Protein AF-A0A0D3KD83-F1 (afdb_monomer)

Solvent-accessible surface area (backbone atoms only — not comparable to full-atom values): 10081 Å² total; per-residue (Å²): 118,69,48,51,72,70,55,52,53,48,41,26,58,76,46,69,24,80,88,47,83,84,54,61,87,74,48,27,76,32,46,75,70,33,53,33,52,28,26,60,54,65,57,56,88,80,55,57,76,74,57,69,68,61,52,47,51,51,42,36,49,68,38,56,73,68,44,59,70,80,39,69,74,38,70,58,50,39,48,53,32,52,49,51,40,49,51,48,43,50,62,64,46,29,66,68,33,57,90,82,42,82,90,65,53,72,67,57,44,50,41,52,45,18,64,70,34,78,89,39,36,89,46,33,94,44,40,70,62,54,48,52,52,33,53,57,51,58,73,67,54,87,81,88,85,86,85,54,61,45,98,81,68,80,47,73,65,75,86,72,66,72,88,71,65,86,78,122

Structure (mmCIF, N/CA/C/O backbone):
data_AF-A0A0D3KD83-F1
#
_entry.id   AF-A0A0D3KD83-F1
#
loop_
_atom_site.group_PDB
_atom_site.id
_atom_site.type_symbol
_atom_site.label_atom_id
_atom_site.label_alt_id
_atom_site.label_comp_id
_atom_site.label_asym_id
_atom_site.label_entity_id
_atom_site.label_seq_id
_atom_site.pdbx_PDB_ins_code
_atom_site.Cartn_x
_atom_site.Cartn_y
_atom_site.Cartn_z
_atom_site.occupancy
_atom_site.B_iso_or_equiv
_atom_site.auth_seq_id
_atom_site.auth_comp_id
_atom_site.auth_asym_id
_atom_site.auth_atom_id
_atom_site.pdbx_PDB_model_num
ATOM 1 N N . MET A 1 1 ? 5.012 -2.923 -29.153 1.00 57.28 1 MET A N 1
ATOM 2 C CA . MET A 1 1 ? 6.047 -2.749 -30.194 1.00 57.28 1 MET A CA 1
ATOM 3 C C . MET A 1 1 ? 7.315 -3.366 -29.645 1.00 57.28 1 MET A C 1
ATOM 5 O O . MET A 1 1 ? 7.561 -3.170 -28.468 1.00 57.28 1 MET A O 1
ATOM 9 N N . THR A 1 2 ? 8.038 -4.161 -30.428 1.00 78.19 2 THR A N 1
ATOM 10 C CA . THR A 1 2 ? 9.295 -4.788 -29.988 1.00 78.19 2 THR A CA 1
ATOM 11 C C . THR A 1 2 ? 10.441 -3.791 -30.093 1.00 78.19 2 THR A C 1
ATOM 13 O O . THR A 1 2 ? 10.537 -3.098 -31.108 1.00 78.19 2 THR A O 1
ATOM 16 N N . LEU A 1 3 ? 11.305 -3.737 -29.083 1.00 83.12 3 LEU A N 1
ATOM 17 C CA . LEU A 1 3 ? 12.459 -2.840 -29.061 1.00 83.12 3 LEU A CA 1
ATOM 18 C C . LEU A 1 3 ? 13.555 -3.308 -30.022 1.00 83.12 3 LEU A C 1
ATOM 20 O O . LEU A 1 3 ? 13.928 -4.483 -30.047 1.00 83.12 3 LEU A O 1
ATOM 24 N N . SER A 1 4 ? 14.099 -2.380 -30.809 1.00 89.31 4 SER A N 1
ATOM 25 C CA . SER A 1 4 ? 15.298 -2.633 -31.605 1.00 89.31 4 SER A CA 1
ATOM 26 C C . SER A 1 4 ? 16.562 -2.520 -30.746 1.00 89.31 4 SER A C 1
ATOM 28 O O . SER A 1 4 ? 16.586 -1.869 -29.701 1.00 89.31 4 SER A O 1
ATOM 30 N N . ARG A 1 5 ? 17.656 -3.137 -31.203 1.00 85.81 5 ARG A N 1
ATOM 31 C CA . ARG A 1 5 ? 18.939 -3.111 -30.484 1.00 85.81 5 ARG A CA 1
ATOM 32 C C . ARG A 1 5 ? 19.480 -1.689 -30.298 1.00 85.81 5 ARG A C 1
ATOM 34 O O . ARG A 1 5 ? 19.997 -1.383 -29.233 1.00 85.81 5 ARG A O 1
ATOM 41 N N . SER A 1 6 ? 19.292 -0.818 -31.290 1.00 89.38 6 SER A N 1
ATOM 42 C CA . SER A 1 6 ? 19.709 0.584 -31.203 1.00 89.38 6 SER A CA 1
ATOM 43 C C . SER A 1 6 ? 18.867 1.386 -30.208 1.00 89.38 6 SER A C 1
ATOM 45 O O . SER A 1 6 ? 19.388 2.291 -29.570 1.00 89.38 6 SER A O 1
ATOM 47 N N . GLN A 1 7 ? 17.576 1.059 -30.050 1.00 89.06 7 GLN A N 1
ATOM 48 C CA . GLN A 1 7 ? 16.734 1.684 -29.023 1.00 89.06 7 GLN A CA 1
ATOM 49 C C . GLN A 1 7 ? 17.197 1.282 -27.620 1.00 89.06 7 GLN A C 1
ATOM 51 O O . GLN A 1 7 ? 17.330 2.143 -26.763 1.00 89.06 7 GLN A O 1
ATOM 56 N N . LEU A 1 8 ? 17.509 0.001 -27.397 1.00 86.44 8 LEU A N 1
ATOM 57 C CA . LEU A 1 8 ? 18.040 -0.472 -26.112 1.00 86.44 8 LEU A CA 1
ATOM 58 C C . LEU A 1 8 ? 19.399 0.155 -25.776 1.00 86.44 8 LEU A C 1
ATOM 60 O O . LEU A 1 8 ? 19.633 0.512 -24.628 1.00 86.44 8 LEU A O 1
ATOM 64 N N . GLU A 1 9 ? 20.279 0.318 -26.767 1.00 89.62 9 GLU A N 1
ATOM 65 C CA . GLU A 1 9 ? 21.566 1.002 -26.592 1.00 89.62 9 GLU A CA 1
ATOM 66 C C . GLU A 1 9 ? 21.383 2.477 -26.212 1.00 89.62 9 GLU A C 1
ATOM 68 O O . GLU A 1 9 ? 22.075 2.958 -25.317 1.00 89.62 9 GLU A O 1
ATOM 73 N N . GLN A 1 10 ? 20.420 3.168 -26.832 1.00 90.31 10 GLN A N 1
ATOM 74 C CA . GLN A 1 10 ? 20.099 4.552 -26.485 1.00 90.31 10 GLN A CA 1
ATOM 75 C C . GLN A 1 10 ? 19.531 4.661 -25.065 1.00 90.31 10 GLN A C 1
ATOM 77 O O . GLN A 1 10 ? 20.029 5.453 -24.276 1.00 90.31 10 GLN A O 1
ATOM 82 N N . ILE A 1 11 ? 18.554 3.820 -24.712 1.00 87.25 11 ILE A N 1
ATOM 83 C CA . ILE A 1 11 ? 17.929 3.816 -23.382 1.00 87.25 11 ILE A CA 1
ATOM 84 C C . ILE A 1 11 ? 18.963 3.493 -22.291 1.00 87.25 11 ILE A C 1
ATOM 86 O O . ILE A 1 11 ? 18.980 4.136 -21.245 1.00 87.25 11 ILE A O 1
ATOM 90 N N . ARG A 1 12 ? 19.869 2.537 -22.539 1.00 87.25 12 ARG A N 1
ATOM 91 C CA . ARG A 1 12 ? 20.964 2.215 -21.613 1.00 87.25 12 ARG A CA 1
ATOM 92 C C . ARG A 1 12 ? 21.910 3.400 -21.411 1.00 87.25 12 ARG A C 1
ATOM 94 O O . ARG A 1 12 ? 22.330 3.653 -20.283 1.00 87.25 12 ARG A O 1
ATOM 101 N N . ALA A 1 13 ? 22.265 4.090 -22.496 1.00 87.75 13 ALA A N 1
ATOM 102 C CA . ALA A 1 13 ? 23.133 5.262 -22.444 1.00 87.75 13 ALA A CA 1
ATOM 103 C C . ALA A 1 13 ? 22.465 6.423 -21.689 1.00 87.75 13 ALA A C 1
ATOM 105 O O . ALA A 1 13 ? 23.112 7.058 -20.858 1.00 87.75 13 ALA A O 1
ATOM 106 N N . ASP A 1 14 ? 21.169 6.649 -21.917 1.00 87.12 14 ASP A N 1
ATOM 107 C CA . ASP A 1 14 ? 20.386 7.685 -21.237 1.00 87.12 14 ASP A CA 1
ATOM 108 C C . ASP A 1 14 ? 20.253 7.401 -19.726 1.00 87.12 14 ASP A C 1
ATOM 110 O O . ASP A 1 14 ? 20.316 8.328 -18.919 1.00 87.12 14 ASP A O 1
ATOM 114 N N . ALA A 1 15 ? 20.157 6.124 -19.335 1.00 81.00 15 ALA A N 1
ATOM 115 C CA . ALA A 1 15 ? 20.150 5.678 -17.938 1.00 81.00 15 ALA A CA 1
ATOM 116 C C . ALA A 1 15 ? 21.550 5.639 -17.280 1.00 81.00 15 ALA A C 1
ATOM 118 O O . ALA A 1 15 ? 21.664 5.347 -16.091 1.00 81.00 15 ALA A O 1
ATOM 119 N N . GLY A 1 16 ? 22.633 5.895 -18.028 1.00 81.50 16 GLY A N 1
ATOM 120 C CA . GLY A 1 16 ? 24.009 5.824 -17.513 1.00 81.50 16 GLY A CA 1
ATOM 121 C C . GLY A 1 16 ? 24.462 4.412 -17.106 1.00 81.50 16 GLY A C 1
ATOM 122 O O . GLY A 1 16 ? 25.427 4.260 -16.357 1.00 81.50 16 GLY A O 1
ATOM 123 N N . ALA A 1 17 ? 23.785 3.372 -17.597 1.00 82.06 17 ALA A N 1
ATOM 124 C CA . ALA A 1 17 ? 23.948 1.984 -17.168 1.00 82.06 17 ALA A CA 1
ATOM 125 C C . ALA A 1 17 ? 24.908 1.189 -18.073 1.00 82.06 17 ALA A C 1
ATOM 127 O O . ALA A 1 17 ? 24.637 0.049 -18.453 1.00 82.06 17 ALA A O 1
ATOM 128 N N . ASP A 1 18 ? 26.047 1.776 -18.448 1.00 80.81 18 ASP A N 1
ATOM 129 C CA . ASP A 1 18 ? 26.982 1.171 -19.412 1.00 80.81 18 ASP A CA 1
ATOM 130 C C . ASP A 1 18 ? 27.597 -0.159 -18.953 1.00 80.81 18 ASP A C 1
ATOM 132 O O . ASP A 1 18 ? 28.035 -0.961 -19.783 1.00 80.81 18 ASP A O 1
ATOM 136 N N . ALA A 1 19 ? 27.602 -0.409 -17.642 1.00 80.19 19 ALA A N 1
ATOM 137 C CA . ALA A 1 19 ? 28.062 -1.659 -17.045 1.00 80.19 19 ALA A CA 1
ATOM 138 C C . ALA A 1 19 ? 27.044 -2.811 -17.167 1.00 80.19 19 ALA A C 1
ATOM 140 O O . ALA A 1 19 ? 27.423 -3.969 -16.991 1.00 80.19 19 ALA A O 1
ATOM 141 N N . VAL A 1 20 ? 25.775 -2.519 -17.482 1.00 80.94 20 VAL A N 1
ATOM 142 C CA . VAL A 1 20 ? 24.701 -3.516 -17.559 1.00 80.94 20 VAL A CA 1
ATOM 143 C C . VAL A 1 20 ? 24.661 -4.145 -18.962 1.00 80.94 20 VAL A C 1
ATOM 145 O O . VAL A 1 20 ? 24.505 -3.436 -19.965 1.00 80.94 20 VAL A O 1
ATOM 148 N N . PRO A 1 21 ? 24.802 -5.479 -19.086 1.00 81.69 21 PRO A N 1
ATOM 149 C CA . PRO A 1 21 ? 24.760 -6.148 -20.379 1.00 81.69 21 PRO A CA 1
ATOM 150 C C . PRO A 1 21 ? 23.339 -6.156 -20.963 1.00 81.69 21 PRO A C 1
ATOM 152 O O . PRO A 1 21 ? 22.364 -6.458 -20.279 1.00 81.69 21 PRO A O 1
ATOM 155 N N . ILE A 1 22 ? 23.227 -5.862 -22.262 1.00 82.19 22 ILE A N 1
ATOM 156 C CA . ILE A 1 22 ? 21.953 -5.916 -22.990 1.00 82.19 22 ILE A CA 1
ATOM 157 C C . ILE A 1 22 ? 21.685 -7.365 -23.408 1.00 82.19 22 ILE A C 1
ATOM 159 O O . ILE A 1 22 ? 22.336 -7.880 -24.321 1.00 82.19 22 ILE A O 1
ATOM 163 N N . ASP A 1 23 ? 20.697 -8.005 -22.786 1.00 84.56 23 ASP A N 1
ATOM 164 C CA . ASP A 1 23 ? 20.167 -9.290 -23.244 1.00 84.56 23 ASP A CA 1
ATOM 165 C C . ASP A 1 23 ? 19.025 -9.058 -24.239 1.00 84.56 23 ASP A C 1
ATOM 167 O O . ASP A 1 23 ? 17.852 -8.944 -23.883 1.00 84.56 23 ASP A O 1
ATOM 171 N N . PHE A 1 24 ? 19.372 -8.998 -25.525 1.00 82.25 24 PHE A N 1
ATOM 172 C CA . PHE A 1 24 ? 18.396 -8.756 -26.586 1.00 82.25 24 PHE A CA 1
ATOM 173 C C . PHE A 1 24 ? 17.294 -9.827 -26.648 1.00 82.25 24 PHE A C 1
ATOM 175 O O . PHE A 1 24 ? 16.170 -9.511 -27.027 1.00 82.25 24 PHE A O 1
ATOM 182 N N . ALA A 1 25 ? 17.577 -11.078 -26.269 1.00 81.12 25 ALA A N 1
ATOM 183 C CA . ALA A 1 25 ? 16.578 -12.145 -26.324 1.00 81.12 25 ALA A CA 1
ATOM 184 C C . ALA A 1 25 ? 15.475 -11.942 -25.275 1.00 81.12 25 ALA A C 1
ATOM 186 O O . ALA A 1 25 ? 14.306 -12.199 -25.560 1.00 81.12 25 ALA A O 1
ATOM 187 N N . LYS A 1 26 ? 15.843 -11.439 -24.090 1.00 79.38 26 LYS A N 1
ATOM 188 C CA . LYS A 1 26 ? 14.915 -11.103 -22.999 1.00 79.38 26 LYS A CA 1
ATOM 189 C C . LYS A 1 26 ? 14.229 -9.749 -23.223 1.00 79.38 26 LYS A C 1
ATOM 191 O O . LYS A 1 26 ? 13.030 -9.618 -23.001 1.00 79.38 26 LYS A O 1
ATOM 196 N N . MET A 1 27 ? 14.984 -8.749 -23.682 1.00 80.56 27 MET A N 1
ATOM 197 C CA . MET A 1 27 ? 14.563 -7.341 -23.697 1.00 80.56 27 MET A CA 1
ATOM 198 C C . MET A 1 27 ? 13.818 -6.921 -24.972 1.00 80.56 27 MET A C 1
ATOM 200 O O . MET A 1 27 ? 13.142 -5.897 -24.973 1.00 80.56 27 MET A O 1
ATOM 204 N N . ALA A 1 28 ? 13.889 -7.692 -26.064 1.00 82.44 28 ALA A N 1
ATOM 205 C CA . ALA A 1 28 ? 13.203 -7.342 -27.315 1.00 82.44 28 ALA A CA 1
ATOM 206 C C . ALA A 1 28 ? 11.667 -7.312 -27.189 1.00 82.44 28 ALA A C 1
ATOM 208 O O . ALA A 1 28 ? 10.999 -6.629 -27.970 1.00 82.44 28 ALA A O 1
ATOM 209 N N . SER A 1 29 ? 11.100 -8.043 -26.223 1.00 81.31 29 SER A N 1
ATOM 210 C CA . SER A 1 29 ? 9.660 -8.040 -25.936 1.00 81.31 29 SER A CA 1
ATOM 211 C C . SER A 1 29 ? 9.207 -6.911 -25.012 1.00 81.31 29 SER A C 1
ATOM 213 O O . SER A 1 29 ? 8.001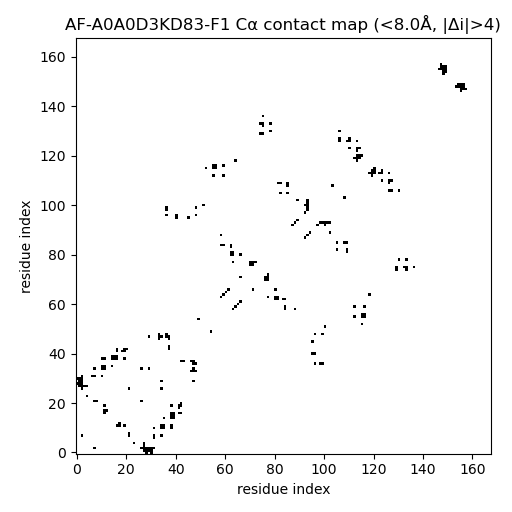 -6.727 -24.861 1.00 81.31 29 SER A O 1
ATOM 215 N N . TRP A 1 30 ? 10.137 -6.183 -24.392 1.00 81.62 30 TRP A N 1
ATOM 216 C CA . TRP A 1 30 ? 9.819 -5.091 -23.477 1.00 81.62 30 TRP A CA 1
ATOM 217 C C . TRP A 1 30 ? 9.416 -3.822 -24.230 1.00 81.62 30 TRP A C 1
ATOM 219 O O . TRP A 1 30 ? 9.718 -3.635 -25.410 1.00 81.62 30 TRP A O 1
ATOM 229 N N . SER A 1 31 ? 8.717 -2.945 -23.526 1.00 82.69 31 SER A N 1
ATOM 230 C CA . SER A 1 31 ? 8.470 -1.556 -23.894 1.00 82.69 31 SER A CA 1
ATOM 231 C C . SER A 1 31 ? 9.643 -0.654 -23.490 1.00 82.69 31 SER A C 1
ATOM 233 O O . SER A 1 31 ? 10.480 -1.023 -22.669 1.00 82.69 31 SER A O 1
ATOM 235 N N . GLU A 1 32 ? 9.714 0.552 -24.061 1.00 83.12 32 GLU A N 1
ATOM 236 C CA . GLU A 1 32 ? 10.790 1.515 -23.763 1.00 83.12 32 GLU A CA 1
ATOM 237 C C . GLU A 1 32 ? 10.875 1.850 -22.265 1.00 83.12 32 GLU A C 1
ATOM 239 O O . GLU A 1 32 ? 11.971 1.924 -21.719 1.00 83.12 32 GLU A O 1
ATOM 244 N N . VAL A 1 33 ? 9.726 1.970 -21.588 1.00 78.19 33 VAL A N 1
ATOM 245 C CA . VAL A 1 33 ? 9.641 2.262 -20.144 1.00 78.19 33 VAL A CA 1
ATOM 246 C C . VAL A 1 33 ? 10.214 1.117 -19.310 1.00 78.19 33 VAL A C 1
ATOM 248 O O . VAL A 1 33 ? 10.921 1.340 -18.334 1.00 78.19 33 VAL A O 1
ATOM 251 N N . GLU A 1 34 ? 9.935 -0.117 -19.717 1.00 76.38 34 GLU A N 1
ATOM 252 C CA . GLU A 1 34 ? 10.413 -1.325 -19.050 1.00 76.38 34 GLU A CA 1
ATOM 253 C C . GLU A 1 34 ? 11.928 -1.499 -19.185 1.00 76.38 34 GLU A C 1
ATOM 255 O O . GLU A 1 34 ? 12.607 -1.817 -18.210 1.00 76.38 34 GLU A O 1
ATOM 260 N N . ALA A 1 35 ? 12.467 -1.242 -20.380 1.00 80.38 35 ALA A N 1
ATOM 261 C CA . ALA A 1 35 ? 13.907 -1.251 -20.603 1.00 80.38 35 ALA A CA 1
ATOM 262 C C . ALA A 1 35 ? 14.612 -0.122 -19.840 1.00 80.38 35 ALA A C 1
ATOM 264 O O . ALA A 1 35 ? 15.667 -0.362 -19.258 1.00 80.38 35 ALA A O 1
ATOM 265 N N . ALA A 1 36 ? 14.025 1.079 -19.800 1.00 80.31 36 ALA A N 1
ATOM 266 C CA . ALA A 1 36 ? 14.565 2.202 -19.037 1.00 80.31 36 ALA A CA 1
ATOM 267 C C . ALA A 1 36 ? 14.647 1.866 -17.546 1.00 80.31 36 ALA A C 1
ATOM 269 O O . ALA A 1 36 ? 15.725 1.958 -16.970 1.00 80.31 36 ALA A O 1
ATOM 270 N N . ALA A 1 37 ? 13.558 1.355 -16.964 1.00 75.81 37 ALA A N 1
ATOM 271 C CA . ALA A 1 37 ? 13.512 0.976 -15.554 1.00 75.81 37 ALA A CA 1
ATOM 272 C C . ALA A 1 37 ? 14.552 -0.101 -15.188 1.00 75.81 37 ALA A C 1
ATOM 274 O O . ALA A 1 37 ? 15.169 -0.019 -14.131 1.00 75.81 37 ALA A O 1
ATOM 275 N N . PHE A 1 38 ? 14.784 -1.087 -16.062 1.00 77.75 38 PHE A N 1
ATOM 276 C CA . PHE A 1 38 ? 15.803 -2.122 -15.845 1.00 77.75 38 PHE A CA 1
ATOM 277 C C . PHE A 1 38 ? 17.237 -1.573 -15.871 1.00 77.75 38 PHE A C 1
ATOM 279 O O . PHE A 1 38 ? 18.099 -2.007 -15.108 1.00 77.75 38 PHE A O 1
ATOM 286 N N . PHE A 1 39 ? 17.524 -0.635 -16.774 1.00 81.62 39 PHE A N 1
ATOM 287 C CA . PHE A 1 39 ? 18.845 -0.014 -16.825 1.00 81.62 39 PHE A CA 1
ATOM 288 C C . PHE A 1 39 ? 19.046 0.966 -15.663 1.00 81.62 39 PHE A C 1
ATOM 290 O O . PHE A 1 39 ? 20.112 0.957 -15.051 1.00 81.62 39 PHE A O 1
ATOM 297 N N . GLU A 1 40 ? 18.018 1.732 -15.295 1.00 77.38 40 GLU A N 1
ATOM 298 C CA . GLU A 1 40 ? 18.013 2.607 -14.115 1.00 77.38 40 GLU A CA 1
ATOM 299 C C . GLU A 1 40 ? 18.202 1.828 -12.803 1.00 77.38 40 GLU A C 1
ATOM 301 O O . GLU A 1 40 ? 18.858 2.330 -11.892 1.00 77.38 40 GLU A O 1
ATOM 306 N N . SER A 1 41 ? 17.704 0.588 -12.713 1.00 71.00 41 SER A N 1
ATOM 307 C CA . SER A 1 41 ? 17.908 -0.282 -11.545 1.00 71.00 41 SER A CA 1
ATOM 308 C C . SER A 1 41 ? 19.295 -0.935 -11.485 1.00 71.00 41 SER A C 1
ATOM 310 O O . SER A 1 41 ? 19.569 -1.718 -10.580 1.00 71.00 41 SER A O 1
ATOM 312 N N . GLY A 1 42 ? 20.189 -0.654 -12.440 1.00 72.12 42 GLY A N 1
ATOM 313 C CA . GLY A 1 42 ? 21.534 -1.233 -12.461 1.00 72.12 42 GLY A CA 1
ATOM 314 C C . GLY A 1 42 ? 21.581 -2.699 -12.903 1.00 72.12 42 GLY A C 1
ATOM 315 O O . GLY A 1 42 ? 22.588 -3.370 -12.674 1.00 72.12 42 GLY A O 1
ATOM 316 N N . GLY A 1 43 ? 20.537 -3.194 -13.576 1.00 67.25 43 GLY A N 1
A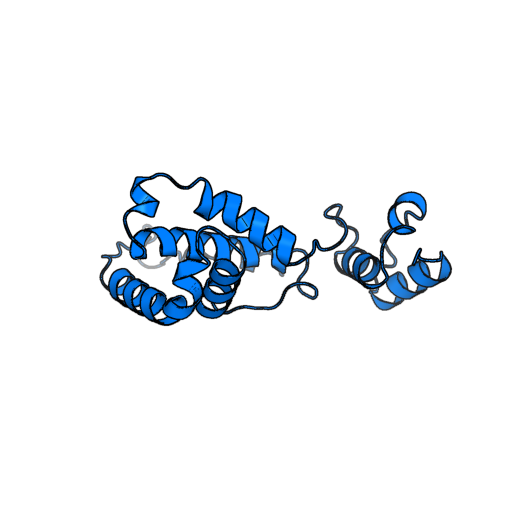TOM 317 C CA . GLY A 1 43 ? 20.501 -4.548 -14.130 1.00 67.25 43 GLY A CA 1
ATOM 318 C C . GLY A 1 43 ? 20.018 -5.629 -13.166 1.00 67.25 43 GLY A C 1
ATOM 319 O O . GLY A 1 43 ? 20.298 -6.808 -13.396 1.00 67.25 43 GLY A O 1
ATOM 320 N N . ASP A 1 44 ? 19.312 -5.241 -12.106 1.00 68.19 44 ASP A N 1
ATOM 321 C CA . ASP A 1 44 ? 18.729 -6.180 -11.152 1.00 68.19 44 ASP A CA 1
ATOM 322 C C . ASP A 1 44 ? 17.669 -7.085 -11.812 1.00 68.19 44 ASP A C 1
ATOM 324 O O . ASP A 1 44 ? 16.889 -6.654 -12.669 1.00 68.19 44 ASP A O 1
ATOM 328 N N . ASP A 1 45 ? 17.619 -8.363 -11.425 1.00 64.50 45 ASP A N 1
ATOM 329 C CA . ASP A 1 45 ? 16.825 -9.390 -12.131 1.00 64.50 45 ASP A CA 1
ATOM 330 C C . ASP A 1 45 ? 15.310 -9.309 -11.842 1.00 64.50 45 ASP A C 1
ATOM 332 O O . ASP A 1 45 ? 14.535 -10.158 -12.286 1.00 64.50 45 ASP A O 1
ATOM 336 N N . HIS A 1 46 ? 14.864 -8.261 -11.139 1.00 67.50 46 HIS A N 1
ATOM 337 C CA . HIS A 1 46 ? 13.453 -7.991 -10.839 1.00 67.50 46 HIS A CA 1
ATOM 338 C C . HIS A 1 46 ? 12.601 -7.780 -12.099 1.00 67.50 46 HIS A C 1
ATOM 340 O O . HIS A 1 46 ? 11.383 -7.956 -12.060 1.00 67.50 46 HIS A O 1
ATOM 346 N N . GLY A 1 47 ? 13.240 -7.493 -13.237 1.00 68.19 47 GLY A N 1
ATOM 347 C CA . GLY A 1 47 ? 12.569 -7.364 -14.521 1.00 68.19 47 GLY A CA 1
ATOM 348 C C . GLY A 1 47 ? 11.762 -6.065 -14.640 1.00 68.19 47 GLY A C 1
ATOM 349 O O . GLY A 1 47 ? 11.978 -5.116 -13.881 1.00 68.19 47 GLY A O 1
ATOM 350 N N . PRO A 1 48 ? 10.869 -5.983 -15.638 1.00 70.94 48 PRO A N 1
ATOM 351 C CA . PRO A 1 48 ? 10.081 -4.784 -15.874 1.00 70.94 48 PRO A CA 1
ATOM 352 C C . PRO A 1 48 ? 9.099 -4.485 -14.731 1.00 70.94 48 PRO A C 1
ATOM 354 O O . PRO A 1 48 ? 8.566 -5.423 -14.131 1.00 70.94 48 PRO A O 1
ATOM 357 N N . PRO A 1 49 ? 8.790 -3.201 -14.470 1.00 78.81 49 PRO A N 1
ATOM 358 C CA . PRO A 1 49 ? 7.776 -2.816 -13.498 1.00 78.81 49 PRO A CA 1
ATOM 359 C C . PRO A 1 49 ? 6.412 -3.411 -13.880 1.00 78.81 49 PRO A C 1
ATOM 361 O O . PRO A 1 49 ? 5.934 -3.192 -14.999 1.00 78.81 49 PRO A O 1
ATOM 364 N N . PRO A 1 50 ? 5.743 -4.143 -12.972 1.00 87.00 50 PRO A N 1
ATOM 365 C CA . PRO A 1 50 ? 4.413 -4.669 -13.239 1.00 87.00 50 PRO A CA 1
ATOM 366 C C . PRO A 1 50 ? 3.377 -3.542 -13.334 1.00 87.00 50 PRO A C 1
ATOM 368 O O . PRO A 1 50 ? 3.541 -2.447 -12.795 1.00 87.00 50 PRO A O 1
ATOM 371 N N . ALA A 1 51 ? 2.248 -3.818 -13.990 1.00 89.75 51 ALA A N 1
ATOM 372 C CA . ALA A 1 51 ? 1.141 -2.871 -14.033 1.00 89.75 51 ALA A CA 1
ATOM 373 C C . ALA A 1 51 ? 0.584 -2.613 -12.622 1.00 89.75 51 ALA A C 1
ATOM 375 O O . ALA A 1 51 ? 0.376 -3.552 -11.853 1.00 89.75 51 ALA A O 1
ATOM 376 N N . LEU A 1 52 ? 0.237 -1.356 -12.317 1.00 90.62 52 LEU A N 1
ATOM 377 C CA . LEU A 1 52 ? -0.308 -0.964 -11.009 1.00 90.62 52 LEU A CA 1
ATOM 378 C C . LEU A 1 52 ? -1.515 -1.814 -10.580 1.00 90.62 52 LEU A C 1
ATOM 380 O O . LEU A 1 52 ? -1.652 -2.130 -9.405 1.00 90.62 52 LEU A O 1
ATOM 384 N N . GLN A 1 53 ? -2.368 -2.214 -11.528 1.00 92.50 53 GLN A N 1
ATOM 385 C CA . GLN A 1 53 ? -3.498 -3.105 -11.251 1.00 92.50 53 GLN A CA 1
ATOM 386 C C . GLN A 1 53 ? -3.049 -4.453 -10.687 1.00 92.50 53 GLN A C 1
ATOM 388 O O . GLN A 1 53 ? -3.565 -4.878 -9.663 1.00 92.50 53 GLN A O 1
ATOM 393 N N . MET A 1 54 ? -2.043 -5.076 -11.300 1.00 92.69 54 MET A N 1
ATOM 394 C CA . MET A 1 54 ? -1.525 -6.368 -10.858 1.00 92.69 54 MET A CA 1
ATOM 395 C C . MET A 1 54 ? -0.888 -6.275 -9.469 1.00 92.69 54 MET A C 1
ATOM 397 O O . MET A 1 54 ? -1.069 -7.174 -8.655 1.00 92.69 54 MET A O 1
ATOM 401 N N . VAL A 1 55 ? -0.196 -5.168 -9.181 1.00 94.50 55 VAL A N 1
ATOM 402 C CA . VAL A 1 55 ? 0.361 -4.895 -7.848 1.00 94.50 55 VAL A CA 1
ATOM 403 C C . VAL A 1 55 ? -0.747 -4.743 -6.810 1.00 94.50 55 VAL A C 1
ATOM 405 O O . VAL A 1 55 ? -0.691 -5.360 -5.753 1.00 94.50 55 VAL A O 1
ATOM 408 N N . MET A 1 56 ? -1.783 -3.958 -7.107 1.00 96.00 56 MET A N 1
ATOM 409 C CA . MET A 1 56 ? -2.905 -3.756 -6.185 1.00 96.00 56 MET A CA 1
ATOM 410 C C . MET A 1 56 ? -3.693 -5.048 -5.945 1.00 96.00 56 MET A C 1
ATOM 412 O O . MET A 1 56 ? -4.105 -5.300 -4.814 1.00 96.00 56 MET A O 1
ATOM 416 N N . ASP A 1 57 ? -3.855 -5.887 -6.970 1.00 95.06 57 ASP A N 1
ATOM 417 C CA . ASP A 1 57 ? -4.497 -7.197 -6.845 1.00 95.06 57 ASP A CA 1
ATOM 418 C C . ASP A 1 57 ? -3.645 -8.162 -6.005 1.00 95.06 57 ASP A C 1
ATOM 420 O O . ASP A 1 57 ? -4.177 -8.844 -5.129 1.00 95.06 57 ASP A O 1
ATOM 424 N N . ASP A 1 58 ? -2.322 -8.187 -6.205 1.00 95.44 58 ASP A N 1
ATOM 425 C CA . ASP A 1 58 ? -1.385 -8.965 -5.380 1.00 95.44 58 ASP A CA 1
ATOM 426 C C . ASP A 1 58 ? -1.438 -8.533 -3.907 1.00 95.44 58 ASP A C 1
ATOM 428 O O . ASP A 1 58 ? -1.627 -9.368 -3.019 1.00 95.44 58 ASP A O 1
ATOM 432 N N . LEU A 1 59 ? -1.379 -7.227 -3.639 1.00 96.88 59 LEU A N 1
ATOM 433 C CA . LEU A 1 59 ? -1.499 -6.672 -2.290 1.00 96.88 59 LEU A CA 1
ATOM 434 C C . LEU A 1 59 ? -2.860 -6.997 -1.662 1.00 96.88 59 LEU A C 1
ATOM 436 O O . LEU A 1 59 ? -2.928 -7.406 -0.501 1.00 96.88 59 LEU A O 1
ATOM 440 N N . ALA A 1 60 ? -3.951 -6.878 -2.422 1.00 96.19 60 ALA A N 1
ATOM 441 C CA . ALA A 1 60 ? -5.276 -7.259 -1.952 1.00 96.19 60 ALA A CA 1
ATOM 442 C C . ALA A 1 60 ? -5.334 -8.751 -1.600 1.00 96.19 60 ALA A C 1
ATOM 444 O O . ALA A 1 60 ? -5.845 -9.107 -0.541 1.00 96.19 60 ALA A O 1
ATOM 445 N N . MET A 1 61 ? -4.776 -9.635 -2.429 1.00 95.19 61 MET A N 1
ATOM 446 C CA . MET A 1 61 ? -4.744 -11.070 -2.140 1.00 95.19 61 MET A CA 1
ATOM 447 C C . MET A 1 61 ? -3.913 -11.403 -0.899 1.00 95.19 61 MET A C 1
ATOM 449 O O . MET A 1 61 ? -4.328 -12.243 -0.098 1.00 95.19 61 MET A O 1
ATOM 453 N N . ARG A 1 62 ? -2.761 -10.752 -0.720 1.00 95.38 62 ARG A N 1
ATOM 454 C CA . ARG A 1 62 ? -1.848 -11.012 0.402 1.00 95.38 62 ARG A CA 1
ATOM 455 C C . ARG A 1 62 ? -2.386 -10.515 1.737 1.00 95.38 62 ARG A C 1
ATOM 457 O O . ARG A 1 62 ? -2.302 -11.240 2.722 1.00 95.38 62 ARG A O 1
ATOM 464 N N . PHE A 1 63 ? -2.928 -9.299 1.764 1.00 95.69 63 PHE A N 1
ATOM 465 C CA . PHE A 1 63 ? -3.246 -8.604 3.014 1.00 95.69 63 PHE A CA 1
ATOM 466 C C . PHE A 1 63 ? -4.744 -8.518 3.310 1.00 95.69 63 PHE A C 1
ATOM 468 O O . PHE A 1 63 ? -5.125 -8.403 4.468 1.00 95.69 63 PHE A O 1
ATOM 475 N N . VAL A 1 64 ? -5.611 -8.571 2.296 1.00 94.00 64 VAL A N 1
ATOM 476 C CA . VAL A 1 64 ? -7.052 -8.316 2.468 1.00 94.00 64 VAL A CA 1
ATOM 477 C C . VAL A 1 64 ? -7.873 -9.590 2.292 1.00 94.00 64 VAL A C 1
ATOM 479 O O . VAL A 1 64 ? -8.582 -9.994 3.203 1.00 94.00 64 VAL A O 1
ATOM 482 N N . VAL A 1 65 ? -7.794 -10.239 1.131 1.00 93.12 65 VAL A N 1
ATOM 483 C CA . VAL A 1 65 ? -8.693 -11.347 0.763 1.00 93.12 65 VAL A CA 1
ATOM 484 C C . VAL A 1 65 ? -8.465 -12.572 1.645 1.00 93.12 65 VAL A C 1
ATOM 486 O O . VAL A 1 65 ? -9.423 -13.204 2.082 1.00 93.12 65 VAL A O 1
ATOM 489 N N . ASN A 1 66 ? -7.201 -12.895 1.917 1.00 91.38 66 ASN A N 1
ATOM 490 C CA . ASN A 1 66 ? -6.823 -14.067 2.703 1.00 91.38 66 ASN A CA 1
ATOM 491 C C . ASN A 1 66 ? -6.553 -13.741 4.179 1.00 91.38 66 ASN A C 1
ATOM 493 O O . ASN A 1 66 ? -5.978 -14.573 4.884 1.00 91.38 66 ASN A O 1
ATOM 497 N N . CYS A 1 67 ? -6.920 -12.546 4.659 1.00 90.81 67 CYS A N 1
ATOM 498 C CA . CYS A 1 67 ? -6.716 -12.232 6.068 1.00 90.81 67 CYS A CA 1
ATOM 499 C C . CYS A 1 67 ? -7.671 -13.057 6.956 1.00 90.81 67 CYS A C 1
ATOM 501 O O . CYS A 1 67 ? -8.761 -13.427 6.504 1.00 90.81 67 CYS A O 1
ATOM 503 N N . PRO A 1 68 ? -7.275 -13.373 8.203 1.00 90.19 68 PRO A N 1
ATOM 504 C CA . PRO A 1 68 ? -8.111 -14.126 9.134 1.00 90.19 68 PRO A CA 1
ATOM 505 C C . PRO A 1 68 ? -9.482 -13.474 9.337 1.00 90.19 68 PRO A C 1
ATOM 507 O O . PRO A 1 68 ? -9.610 -12.250 9.284 1.00 90.19 68 PRO A O 1
ATOM 510 N N . ALA A 1 69 ? -10.507 -14.289 9.598 1.00 86.56 69 ALA A N 1
ATOM 511 C CA . ALA A 1 69 ? -11.880 -13.807 9.731 1.00 86.56 69 ALA A CA 1
ATOM 512 C C . ALA A 1 69 ? -12.012 -12.738 10.827 1.00 86.56 69 ALA A C 1
ATOM 514 O O . ALA A 1 69 ? -12.740 -11.770 10.636 1.00 86.56 69 ALA A O 1
ATOM 515 N N . GLU A 1 70 ? -11.244 -12.863 11.913 1.00 86.38 70 GLU A N 1
ATOM 516 C CA . GLU A 1 70 ? -11.205 -11.913 13.027 1.00 86.38 70 GLU A CA 1
ATOM 517 C C . GLU A 1 70 ? -10.792 -10.500 12.582 1.00 86.38 70 GLU A C 1
ATOM 519 O O . GLU A 1 70 ? -11.260 -9.501 13.129 1.00 86.38 70 GLU A O 1
ATOM 524 N N . GLU A 1 71 ? -9.932 -10.396 11.567 1.00 83.31 71 GLU A N 1
ATOM 525 C CA . GLU A 1 71 ? -9.481 -9.117 11.009 1.00 83.31 71 GLU A CA 1
ATOM 526 C C . GLU A 1 71 ? -10.499 -8.521 10.020 1.00 83.31 71 GLU A C 1
ATOM 528 O O . GLU A 1 71 ? -10.491 -7.314 9.779 1.00 83.31 71 GLU A O 1
ATOM 533 N N . GLN A 1 72 ? -11.421 -9.337 9.496 1.00 84.31 72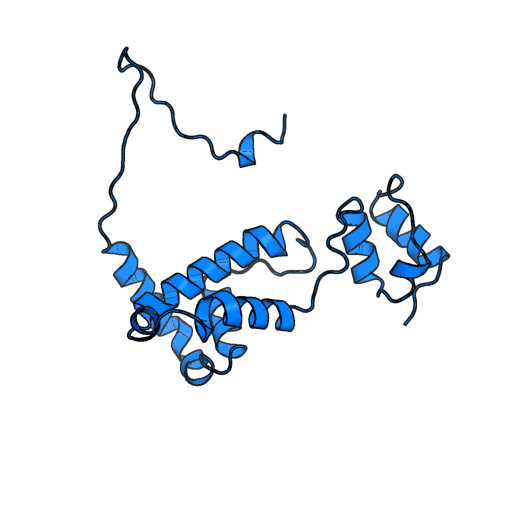 GLN A N 1
ATOM 534 C CA . GLN A 1 72 ? -12.523 -8.904 8.625 1.00 84.31 72 GLN A CA 1
ATOM 535 C C . GLN A 1 72 ? -13.774 -8.474 9.405 1.00 84.31 72 GLN A C 1
ATOM 537 O O . GLN A 1 72 ? -14.684 -7.879 8.827 1.00 84.31 72 GLN A O 1
ATOM 542 N N . GLU A 1 73 ? -13.833 -8.740 10.715 1.00 85.56 73 GLU A N 1
ATOM 543 C CA . GLU A 1 73 ? -14.986 -8.400 11.561 1.00 85.56 73 GLU A CA 1
ATOM 544 C C . GLU A 1 73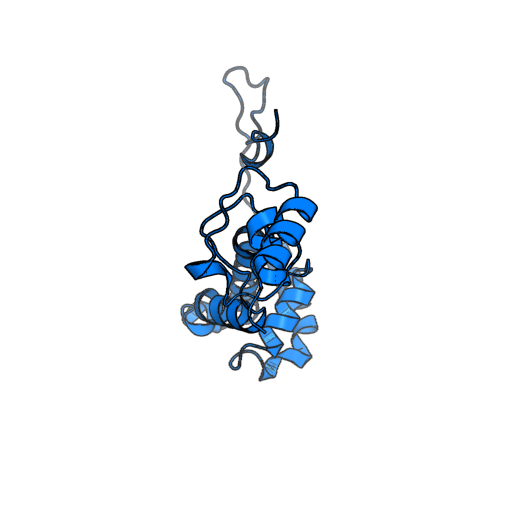 ? -15.216 -6.888 11.693 1.00 85.56 73 GLU A C 1
ATOM 546 O O . GLU A 1 73 ? -16.338 -6.445 11.948 1.00 85.56 73 GLU A O 1
ATOM 551 N N . SER A 1 74 ? -14.165 -6.080 11.535 1.00 88.56 74 SER A N 1
ATOM 552 C CA . SER A 1 74 ? -14.221 -4.631 11.720 1.00 88.56 74 SER A CA 1
ATOM 553 C C . SER A 1 74 ? -13.309 -3.913 10.728 1.00 88.56 74 SER A C 1
ATOM 555 O O . SER A 1 74 ? -12.197 -4.351 10.433 1.00 88.56 74 SER A O 1
ATOM 557 N N . PHE A 1 75 ? -13.770 -2.764 1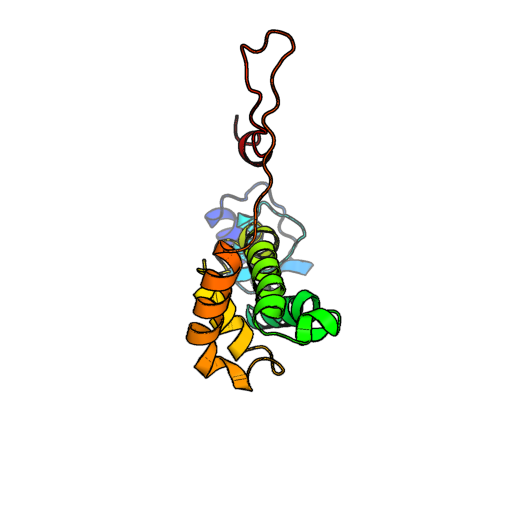0.229 1.00 89.69 75 PHE A N 1
ATOM 558 C CA . PHE A 1 75 ? -12.981 -1.941 9.311 1.00 89.69 75 PHE A CA 1
ATOM 559 C C . PHE A 1 75 ? -11.729 -1.366 9.969 1.00 89.69 75 PHE A C 1
ATOM 561 O O . PHE A 1 75 ? -10.741 -1.141 9.281 1.00 89.69 75 PHE A O 1
ATOM 568 N N . GLU A 1 76 ? -11.749 -1.134 11.281 1.00 88.50 76 GLU A N 1
ATOM 569 C CA . GLU A 1 76 ? -10.580 -0.690 12.036 1.00 88.50 76 GLU A CA 1
ATOM 570 C C . GLU A 1 76 ? -9.454 -1.731 11.975 1.00 88.50 76 GLU A C 1
ATOM 572 O O . GLU A 1 76 ? -8.306 -1.364 11.737 1.00 88.50 76 GLU A O 1
ATOM 577 N N . ARG A 1 77 ? -9.788 -3.021 12.123 1.00 90.75 77 ARG A N 1
ATOM 578 C CA . ARG A 1 77 ? -8.839 -4.139 11.986 1.00 90.75 77 ARG A CA 1
ATOM 579 C C . ARG A 1 77 ? -8.355 -4.297 10.554 1.00 90.75 77 ARG A C 1
ATOM 581 O O . ARG A 1 77 ? -7.156 -4.275 10.289 1.00 90.75 77 ARG A O 1
ATOM 588 N N . LEU A 1 78 ? -9.294 -4.321 9.613 1.00 93.31 78 LEU A N 1
ATOM 589 C CA . LEU A 1 78 ? -8.991 -4.416 8.191 1.00 93.31 78 LEU A CA 1
ATOM 590 C C . LEU A 1 78 ? -8.058 -3.293 7.718 1.00 93.31 78 LEU A C 1
ATOM 592 O O . LEU A 1 78 ? -7.162 -3.528 6.911 1.00 93.31 78 LEU A O 1
ATOM 596 N N . LEU A 1 79 ? -8.217 -2.074 8.241 1.00 95.12 79 LEU A N 1
ATOM 597 C CA . LEU A 1 79 ? -7.358 -0.943 7.893 1.00 95.12 79 LEU A CA 1
ATOM 598 C C . LEU A 1 79 ? -5.924 -1.063 8.438 1.00 95.12 79 LEU A C 1
ATOM 600 O O . LEU A 1 79 ? -5.033 -0.464 7.839 1.00 95.12 79 LEU A O 1
ATOM 604 N N . PHE A 1 80 ? -5.651 -1.888 9.460 1.00 94.88 80 PHE A N 1
ATOM 605 C CA . PHE A 1 80 ? -4.267 -2.270 9.788 1.00 94.88 80 PHE A CA 1
ATOM 606 C C . PHE A 1 80 ? -3.639 -3.124 8.689 1.00 94.88 80 PHE A C 1
ATOM 608 O O . PHE A 1 80 ? -2.470 -2.929 8.365 1.00 94.88 80 PHE A O 1
ATOM 615 N N . GLN A 1 81 ? -4.408 -4.022 8.068 1.00 96.06 81 GLN A N 1
ATOM 616 C CA . GLN A 1 81 ? -3.915 -4.805 6.932 1.00 96.06 81 GLN A CA 1
ATOM 617 C C . GLN A 1 81 ? -3.678 -3.924 5.702 1.00 96.06 81 GLN A C 1
ATOM 619 O O . GLN A 1 81 ? -2.681 -4.081 5.004 1.00 96.06 81 GLN A O 1
ATOM 624 N N . VAL A 1 82 ? -4.556 -2.945 5.464 1.00 96.25 82 VAL A N 1
ATOM 625 C CA . VAL A 1 82 ? -4.372 -1.947 4.396 1.00 96.25 82 VAL A CA 1
ATOM 626 C C . VAL A 1 82 ? -3.127 -1.094 4.648 1.00 96.25 82 VAL A C 1
ATOM 628 O O . VAL A 1 82 ? -2.392 -0.796 3.712 1.00 96.25 82 VAL A O 1
ATOM 631 N N . GLU A 1 83 ? -2.858 -0.724 5.900 1.00 96.69 83 GLU A N 1
ATOM 632 C CA . GLU A 1 83 ? -1.627 -0.027 6.271 1.00 96.69 83 GLU A CA 1
ATOM 633 C C . GLU A 1 83 ? -0.381 -0.900 6.075 1.00 96.69 83 GLU A C 1
ATOM 635 O O . GLU A 1 83 ? 0.609 -0.420 5.530 1.00 96.69 83 GLU A O 1
ATOM 640 N N . ALA A 1 84 ? -0.426 -2.183 6.440 1.00 96.62 84 ALA A N 1
ATOM 641 C CA . ALA A 1 84 ? 0.665 -3.116 6.158 1.00 96.62 84 ALA A CA 1
ATOM 642 C C . ALA A 1 84 ? 0.922 -3.252 4.646 1.00 96.62 84 ALA A C 1
ATOM 644 O O . ALA A 1 84 ? 2.070 -3.199 4.210 1.00 96.62 84 ALA A O 1
ATOM 645 N N . ALA A 1 85 ? -0.141 -3.340 3.839 1.00 97.25 85 ALA A N 1
ATOM 646 C CA . ALA A 1 85 ? -0.046 -3.372 2.382 1.00 97.25 85 ALA A CA 1
ATOM 647 C C . ALA A 1 85 ? 0.551 -2.080 1.797 1.00 97.25 85 ALA A C 1
ATOM 649 O O . ALA A 1 85 ? 1.298 -2.142 0.824 1.00 97.25 85 ALA A O 1
ATOM 650 N N . PHE A 1 86 ? 0.249 -0.920 2.388 1.00 97.50 86 PHE A N 1
ATOM 651 C CA . PHE A 1 86 ? 0.839 0.362 1.996 1.00 97.50 86 PHE A CA 1
ATOM 652 C C . PHE A 1 86 ? 2.352 0.388 2.227 1.00 97.50 86 PHE A C 1
ATOM 654 O O . PHE A 1 86 ? 3.095 0.790 1.335 1.00 97.50 86 PHE A O 1
ATOM 661 N N . TRP A 1 87 ? 2.812 -0.060 3.398 1.00 97.00 87 TRP A N 1
ATOM 662 C CA . TRP A 1 87 ? 4.246 -0.117 3.689 1.00 97.00 87 TRP A CA 1
ATOM 663 C C . TRP A 1 87 ? 4.958 -1.135 2.804 1.00 97.00 87 TRP A C 1
ATOM 665 O O . TRP A 1 87 ? 6.002 -0.821 2.248 1.00 97.00 87 TRP A O 1
ATOM 675 N N . PHE A 1 88 ? 4.342 -2.297 2.565 1.00 97.06 88 PHE A N 1
ATOM 676 C CA . PHE A 1 88 ? 4.863 -3.273 1.609 1.00 97.06 88 PHE A CA 1
ATOM 677 C C . PHE A 1 88 ? 4.952 -2.691 0.190 1.00 97.06 88 PHE A C 1
ATOM 679 O O . PHE A 1 88 ? 5.916 -2.939 -0.521 1.00 97.06 88 PHE A O 1
ATOM 686 N N . TYR A 1 89 ? 3.972 -1.891 -0.240 1.00 96.44 89 TYR A N 1
ATOM 687 C CA . TYR A 1 89 ? 4.034 -1.191 -1.523 1.00 96.44 89 TYR A CA 1
ATOM 688 C C . TYR A 1 89 ? 5.222 -0.224 -1.611 1.00 96.44 89 TYR A C 1
ATOM 690 O O . TYR A 1 89 ? 5.918 -0.199 -2.627 1.00 96.44 89 TYR A O 1
ATOM 698 N N . ASP A 1 90 ? 5.454 0.572 -0.567 1.00 93.94 90 ASP A N 1
ATOM 699 C CA . ASP A 1 90 ? 6.537 1.557 -0.575 1.00 93.94 90 ASP A CA 1
ATOM 700 C C . ASP A 1 90 ? 7.922 0.890 -0.502 1.00 93.94 90 ASP A C 1
ATOM 702 O O . ASP A 1 90 ? 8.808 1.262 -1.268 1.00 93.94 90 ASP A O 1
ATOM 706 N N . ASP A 1 91 ? 8.080 -0.142 0.331 1.00 91.62 91 ASP A N 1
ATOM 707 C CA . ASP A 1 91 ? 9.355 -0.847 0.508 1.00 91.62 91 ASP A CA 1
ATOM 708 C C . ASP A 1 91 ? 9.665 -1.829 -0.637 1.00 91.62 91 ASP A C 1
ATOM 710 O O . ASP A 1 91 ? 10.793 -1.881 -1.106 1.00 91.62 91 ASP A O 1
ATOM 714 N N . GLU A 1 92 ? 8.696 -2.602 -1.133 1.00 91.12 92 GLU A N 1
ATOM 715 C CA . GLU A 1 92 ? 8.990 -3.693 -2.083 1.00 91.12 92 GLU A CA 1
ATOM 716 C C . GLU A 1 92 ? 8.752 -3.298 -3.541 1.00 91.12 92 GLU A C 1
ATOM 718 O O . GLU A 1 92 ? 9.408 -3.817 -4.437 1.00 91.12 92 GLU A O 1
ATOM 723 N N . TYR A 1 93 ? 7.816 -2.384 -3.818 1.00 90.75 93 TYR A N 1
ATOM 724 C CA . TYR A 1 93 ? 7.513 -1.980 -5.195 1.00 90.75 93 TYR A CA 1
ATOM 725 C C . TYR A 1 93 ? 8.131 -0.628 -5.548 1.00 90.75 93 TYR A C 1
ATOM 727 O O . TYR A 1 93 ? 8.713 -0.493 -6.627 1.00 90.75 93 TYR A O 1
ATOM 735 N N . ARG A 1 94 ? 8.038 0.385 -4.673 1.00 90.06 94 ARG A N 1
ATOM 736 C CA . ARG A 1 94 ? 8.626 1.701 -4.979 1.00 90.06 94 ARG A CA 1
ATOM 737 C C . ARG A 1 94 ? 10.135 1.766 -4.785 1.00 90.06 94 ARG A C 1
ATOM 739 O O . ARG A 1 94 ? 10.755 2.560 -5.485 1.00 90.06 94 ARG A O 1
ATOM 746 N N . GLU A 1 95 ? 10.719 0.982 -3.881 1.00 86.12 95 GLU A N 1
ATOM 747 C CA . GLU A 1 95 ? 12.182 0.916 -3.751 1.00 86.12 95 GLU A CA 1
ATOM 748 C C . GLU A 1 95 ? 12.812 0.325 -5.023 1.00 86.12 95 GLU A C 1
ATOM 750 O O . GLU A 1 95 ? 13.803 0.855 -5.517 1.00 86.12 95 GLU A O 1
ATOM 755 N N . ILE A 1 96 ? 12.169 -0.691 -5.615 1.00 83.44 96 ILE A N 1
ATOM 756 C CA . ILE A 1 96 ? 12.622 -1.339 -6.856 1.00 83.44 96 ILE A CA 1
ATOM 757 C C . ILE A 1 96 ? 12.309 -0.485 -8.097 1.00 83.44 96 ILE A C 1
ATOM 759 O O . ILE A 1 96 ? 13.158 -0.332 -8.974 1.00 83.44 96 ILE A O 1
ATOM 763 N N . TRP A 1 97 ? 11.103 0.091 -8.194 1.00 83.19 97 TRP A N 1
ATOM 764 C CA . TRP A 1 97 ? 10.662 0.849 -9.377 1.00 83.19 97 TRP A CA 1
ATOM 765 C C . TRP A 1 97 ? 10.115 2.250 -9.026 1.00 83.19 97 TRP A C 1
ATOM 767 O O . TRP A 1 97 ? 8.928 2.542 -9.239 1.00 83.19 97 TRP A O 1
ATOM 777 N N . PRO A 1 98 ? 10.970 3.171 -8.547 1.00 81.88 98 PRO A N 1
ATOM 778 C CA . PRO A 1 98 ? 10.549 4.459 -7.982 1.00 81.88 98 PRO A CA 1
ATOM 779 C C . PRO A 1 98 ? 9.860 5.395 -8.982 1.00 81.88 98 PRO A C 1
ATOM 781 O O . PRO A 1 98 ? 9.030 6.214 -8.584 1.00 81.88 98 PRO A O 1
ATOM 784 N N . HIS A 1 99 ? 10.182 5.280 -10.273 1.00 79.69 99 HIS A N 1
ATOM 785 C CA . HIS A 1 99 ? 9.613 6.108 -11.343 1.00 79.69 99 HIS A CA 1
ATOM 786 C C . HIS A 1 99 ? 8.319 5.540 -11.937 1.00 79.69 99 HIS A C 1
ATOM 788 O O . HIS A 1 99 ? 7.543 6.281 -12.540 1.00 79.69 99 HIS A O 1
ATOM 794 N N . SER A 1 100 ? 8.069 4.240 -11.757 1.00 81.75 100 SER A N 1
ATOM 795 C CA . SER A 1 100 ? 6.889 3.565 -12.317 1.00 81.75 100 SER A CA 1
ATOM 796 C C . SER A 1 100 ? 5.691 3.607 -11.376 1.00 81.75 100 SER A C 1
ATOM 798 O O . SER A 1 100 ? 4.543 3.542 -11.820 1.00 81.75 100 SER A O 1
ATOM 800 N N . PHE A 1 101 ? 5.952 3.750 -10.076 1.00 87.94 101 PHE A N 1
ATOM 801 C CA . PHE A 1 101 ? 4.935 3.714 -9.040 1.00 87.94 101 PHE A CA 1
ATOM 802 C C . PHE A 1 101 ? 4.754 5.079 -8.366 1.00 87.94 101 PHE A C 1
ATOM 804 O O . PHE A 1 101 ? 5.714 5.660 -7.851 1.00 87.94 101 PHE A O 1
ATOM 811 N N . PRO A 1 102 ? 3.522 5.620 -8.331 1.00 90.62 102 PRO A N 1
ATOM 812 C CA . PRO A 1 102 ? 3.257 6.900 -7.690 1.00 90.62 102 PRO A CA 1
ATOM 813 C C . PRO A 1 102 ? 3.482 6.826 -6.177 1.00 90.62 102 PRO A C 1
ATOM 815 O O . PRO A 1 102 ? 3.142 5.839 -5.521 1.00 90.62 102 PRO A O 1
ATOM 818 N N . CYS A 1 103 ? 4.007 7.911 -5.611 1.00 93.19 103 CYS A N 1
ATOM 819 C CA . CYS A 1 103 ? 4.047 8.090 -4.166 1.00 93.19 103 CYS A CA 1
ATOM 820 C C . CYS A 1 103 ? 2.634 8.411 -3.663 1.00 93.19 103 CYS A C 1
ATOM 822 O O . CYS A 1 103 ? 2.030 9.403 -4.080 1.00 93.19 103 CYS A O 1
ATOM 824 N N . PHE A 1 104 ? 2.107 7.562 -2.786 1.00 95.38 104 PHE A N 1
ATOM 825 C CA . PHE A 1 104 ? 0.788 7.736 -2.193 1.00 95.38 104 PHE A CA 1
ATOM 826 C C . PHE A 1 104 ? 0.906 8.165 -0.735 1.00 95.38 104 PHE A C 1
ATOM 828 O O . PHE A 1 104 ? 1.796 7.732 -0.010 1.00 95.38 104 PHE A O 1
ATOM 835 N N . THR A 1 105 ? -0.055 8.954 -0.264 1.00 96.88 105 THR A N 1
ATOM 836 C CA . THR A 1 105 ? -0.370 8.942 1.169 1.00 96.88 105 THR A CA 1
ATOM 837 C C . THR A 1 105 ? -1.147 7.671 1.513 1.00 96.88 105 THR A C 1
ATOM 839 O O . THR A 1 105 ? -1.830 7.113 0.652 1.00 96.88 105 THR A O 1
ATOM 842 N N . LEU A 1 106 ? -1.130 7.249 2.781 1.00 96.25 106 LEU A N 1
ATOM 843 C CA . LEU A 1 106 ? -1.890 6.073 3.221 1.00 96.25 106 LEU A CA 1
ATOM 844 C C . LEU A 1 106 ? -3.381 6.155 2.838 1.00 96.25 106 LEU A C 1
ATOM 846 O O . LEU A 1 106 ? -3.965 5.165 2.410 1.00 96.25 106 LEU A O 1
ATOM 850 N N . LEU A 1 107 ? -3.994 7.344 2.915 1.00 96.62 107 LEU A N 1
ATOM 851 C CA . LEU A 1 107 ? -5.388 7.542 2.504 1.00 96.62 107 LEU A CA 1
ATOM 852 C C . LEU A 1 107 ? -5.579 7.367 0.989 1.00 96.62 107 LEU A C 1
ATOM 854 O O . LEU A 1 107 ? -6.543 6.731 0.571 1.00 96.62 107 LEU A O 1
ATOM 858 N N . GLN A 1 108 ? -4.681 7.914 0.165 1.00 97.44 108 GLN A N 1
ATOM 859 C CA . GLN A 1 108 ? -4.752 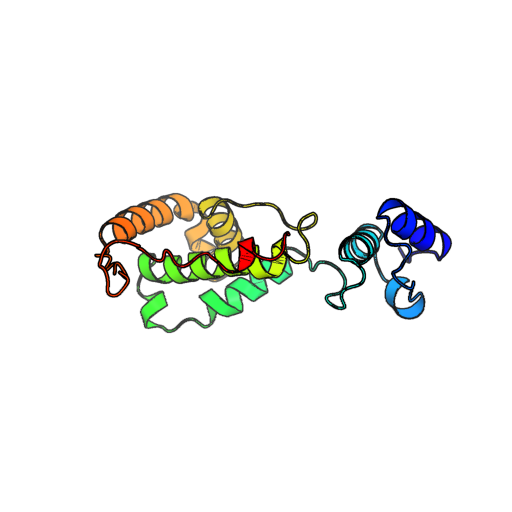7.770 -1.295 1.00 97.44 108 GLN A CA 1
ATOM 860 C C . GLN A 1 108 ? -4.557 6.313 -1.720 1.00 97.44 108 GLN A C 1
ATOM 862 O O . GLN A 1 108 ? -5.285 5.818 -2.581 1.00 97.44 108 GLN A O 1
ATOM 867 N N . PHE A 1 109 ? -3.611 5.621 -1.083 1.00 97.75 109 PHE A N 1
ATOM 868 C CA . PHE A 1 109 ? -3.400 4.194 -1.284 1.00 97.75 109 PHE A CA 1
ATOM 869 C C . PHE A 1 109 ? -4.647 3.398 -0.892 1.00 97.75 109 PHE A C 1
ATOM 871 O O . PHE A 1 109 ? -5.143 2.611 -1.694 1.00 97.75 109 PHE A O 1
ATOM 878 N N . ALA A 1 110 ? -5.215 3.656 0.292 1.00 97.06 110 ALA A N 1
ATOM 879 C CA . ALA A 1 110 ? -6.433 2.992 0.744 1.00 97.06 110 ALA A CA 1
ATOM 880 C C . ALA A 1 110 ? -7.603 3.227 -0.223 1.00 97.06 110 ALA A C 1
ATOM 882 O O . ALA A 1 110 ? -8.322 2.290 -0.551 1.00 97.06 110 ALA A O 1
ATOM 883 N N . GLN A 1 111 ? -7.784 4.451 -0.730 1.00 97.19 111 GLN A N 1
ATOM 884 C CA . GLN A 1 111 ? -8.806 4.748 -1.740 1.00 97.19 111 GLN A CA 1
ATOM 885 C C . GLN A 1 111 ? -8.601 3.917 -3.010 1.00 97.19 111 GLN A C 1
ATOM 887 O O . GLN A 1 111 ? -9.549 3.295 -3.486 1.00 97.19 111 GLN A O 1
ATOM 892 N N . LYS A 1 112 ? -7.365 3.833 -3.519 1.00 96.88 112 LYS A N 1
ATOM 893 C CA . LYS A 1 112 ? -7.060 3.020 -4.703 1.00 96.88 112 LYS A CA 1
ATOM 894 C C . LYS A 1 112 ? -7.282 1.533 -4.471 1.00 96.88 112 LYS A C 1
ATOM 896 O O . LYS A 1 112 ? -7.943 0.892 -5.283 1.00 96.88 112 LYS A O 1
ATOM 901 N N . LEU A 1 113 ? -6.813 1.004 -3.346 1.00 96.56 113 LEU A N 1
ATOM 902 C CA . LEU A 1 113 ? -7.002 -0.400 -3.001 1.00 96.56 113 LEU A CA 1
ATOM 903 C C . LEU A 1 113 ? -8.493 -0.745 -2.864 1.00 96.56 113 LEU A C 1
ATOM 905 O O . LEU A 1 113 ? -8.928 -1.783 -3.356 1.00 96.56 113 LEU A O 1
ATOM 909 N N . PHE A 1 114 ? -9.297 0.140 -2.262 1.00 96.19 114 PHE A N 1
ATOM 910 C CA . PHE A 1 114 ? -10.744 -0.056 -2.144 1.00 96.19 114 PHE A CA 1
ATOM 911 C C . PHE A 1 114 ? -11.452 -0.013 -3.501 1.00 96.19 114 PHE A C 1
ATOM 913 O O . PHE A 1 114 ? -12.383 -0.778 -3.719 1.00 96.19 114 PHE A O 1
ATOM 920 N N . GLU A 1 115 ? -11.038 0.860 -4.420 1.00 95.50 115 GLU A N 1
ATOM 921 C CA . GLU A 1 115 ? -11.617 0.938 -5.768 1.00 95.50 115 GLU A CA 1
ATOM 922 C C . GLU A 1 115 ? -11.322 -0.308 -6.618 1.00 95.50 115 GLU A C 1
ATOM 924 O O . GLU A 1 115 ? -12.152 -0.709 -7.444 1.00 95.50 115 GLU A O 1
ATOM 929 N N . MET A 1 116 ? -10.136 -0.891 -6.432 1.00 93.38 116 MET A N 1
ATOM 930 C CA . MET A 1 116 ? -9.586 -1.952 -7.279 1.00 93.38 116 MET A CA 1
ATOM 931 C C . MET A 1 116 ? -9.906 -3.355 -6.748 1.00 93.38 116 MET A C 1
ATOM 933 O O . MET A 1 116 ? -10.175 -4.249 -7.544 1.00 93.38 116 MET A O 1
ATOM 937 N N . CYS A 1 117 ? -9.969 -3.542 -5.427 1.00 93.00 117 CYS A N 1
ATOM 938 C CA . CYS A 1 117 ? -10.325 -4.818 -4.808 1.00 93.00 117 CYS A CA 1
ATOM 939 C C . CYS A 1 117 ? -11.847 -5.022 -4.776 1.00 93.00 117 CYS A C 1
ATOM 941 O O . CYS A 1 117 ? -12.571 -4.267 -4.123 1.00 93.00 117 CYS A O 1
ATOM 943 N N . GLU A 1 118 ? -12.346 -6.082 -5.420 1.00 91.19 118 GLU A N 1
ATOM 944 C CA . GLU A 1 118 ? -13.787 -6.370 -5.517 1.00 91.19 118 GLU A CA 1
ATOM 945 C C . GLU A 1 118 ? -14.489 -6.473 -4.155 1.00 91.19 118 GLU A C 1
ATOM 947 O O . GLU A 1 118 ? -15.620 -6.008 -4.011 1.00 91.19 118 GLU A O 1
ATOM 952 N N . LEU A 1 119 ? -13.806 -7.017 -3.143 1.00 89.31 119 LEU A N 1
ATOM 953 C CA . LEU A 1 119 ? -14.339 -7.179 -1.787 1.00 89.31 119 LEU A CA 1
ATOM 954 C C . LEU A 1 119 ? -14.529 -5.834 -1.064 1.00 89.31 119 LEU A C 1
ATOM 956 O O . LEU A 1 119 ? -15.459 -5.671 -0.275 1.00 89.31 119 LEU A O 1
ATOM 960 N N . LEU A 1 120 ? -13.673 -4.854 -1.357 1.00 91.56 120 LEU A N 1
ATOM 961 C CA . LEU A 1 120 ? -13.680 -3.534 -0.720 1.00 91.56 120 LEU A CA 1
ATOM 962 C C . LEU A 1 120 ? -14.457 -2.484 -1.520 1.00 91.56 120 LEU A C 1
ATOM 964 O O . LEU A 1 120 ? -14.908 -1.484 -0.957 1.00 91.56 120 LEU A O 1
ATOM 968 N N . LYS A 1 121 ? -14.668 -2.732 -2.814 1.00 93.75 121 LYS A N 1
ATOM 969 C CA . LYS A 1 121 ? -15.340 -1.837 -3.762 1.00 93.75 121 LYS A CA 1
ATOM 970 C C . LYS A 1 121 ? -16.682 -1.274 -3.286 1.00 93.75 121 LYS A C 1
ATOM 972 O O . LYS A 1 121 ? -16.902 -0.077 -3.484 1.00 93.75 121 LYS A O 1
ATOM 977 N N . PRO A 1 122 ? -17.562 -2.040 -2.605 1.00 94.69 122 PRO A N 1
ATOM 978 C CA . PRO A 1 122 ? -18.811 -1.497 -2.062 1.00 94.69 122 PRO A CA 1
ATOM 979 C C . PRO A 1 122 ? -18.608 -0.363 -1.046 1.00 94.69 122 PRO A C 1
ATOM 981 O O . PRO A 1 122 ? -19.501 0.458 -0.839 1.00 94.69 122 PRO A O 1
ATOM 984 N N . PHE A 1 123 ? -17.434 -0.299 -0.417 1.00 94.00 123 PHE A N 1
ATOM 985 C CA . PHE A 1 123 ? -17.092 0.664 0.625 1.00 94.00 123 PHE A CA 1
ATOM 986 C C . PHE A 1 123 ? -16.190 1.799 0.129 1.00 94.00 123 PHE A C 1
ATOM 988 O O . PHE A 1 123 ? -15.919 2.717 0.900 1.00 94.00 123 PHE A O 1
ATOM 995 N N . ALA A 1 124 ? -15.774 1.792 -1.144 1.00 93.94 124 ALA A N 1
ATOM 996 C CA . ALA A 1 124 ? -14.843 2.772 -1.713 1.00 93.94 124 ALA A CA 1
ATOM 997 C C . ALA A 1 124 ? -15.315 4.230 -1.552 1.00 93.94 124 ALA A C 1
ATOM 999 O O . ALA A 1 124 ? -14.538 5.119 -1.211 1.00 93.94 124 ALA A O 1
ATOM 1000 N N . ALA A 1 125 ? -16.621 4.484 -1.688 1.00 95.50 125 ALA A N 1
ATOM 1001 C CA . ALA A 1 1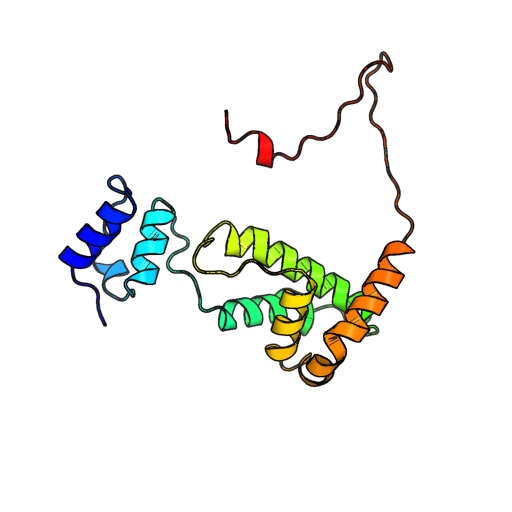25 ? -17.192 5.819 -1.476 1.00 95.50 125 ALA A CA 1
ATOM 1002 C C . ALA A 1 125 ? -17.067 6.316 -0.020 1.00 95.50 125 ALA A C 1
ATOM 1004 O O . ALA A 1 125 ? -17.164 7.513 0.244 1.00 95.50 125 ALA A O 1
ATOM 1005 N N . ARG A 1 126 ? -16.872 5.397 0.931 1.00 95.50 126 ARG A N 1
ATOM 1006 C CA . ARG A 1 126 ? -16.796 5.663 2.372 1.00 95.50 126 ARG A CA 1
ATOM 1007 C C . ARG A 1 126 ? -15.379 5.544 2.926 1.00 95.50 126 ARG A C 1
ATOM 1009 O O . ARG A 1 126 ? -15.198 5.734 4.126 1.00 95.50 126 ARG A O 1
ATOM 1016 N N . THR A 1 127 ? -14.370 5.277 2.094 1.00 95.69 127 THR A N 1
ATOM 1017 C CA . THR A 1 127 ? -12.989 5.054 2.551 1.00 95.69 127 THR A CA 1
ATOM 1018 C C . THR A 1 127 ? -12.468 6.200 3.414 1.00 95.69 127 THR A C 1
ATOM 1020 O O . THR A 1 127 ? -11.866 5.946 4.449 1.00 95.69 127 THR A O 1
ATOM 1023 N N . SER A 1 128 ? -12.761 7.457 3.066 1.00 95.69 128 SER A N 1
ATOM 1024 C CA . SER A 1 128 ? -12.334 8.616 3.865 1.00 95.69 128 SER A CA 1
ATOM 1025 C C . SER A 1 128 ? -12.959 8.647 5.269 1.00 95.69 128 SER A C 1
ATOM 1027 O O . SER A 1 128 ? -12.286 9.004 6.231 1.00 95.69 128 SER A O 1
ATOM 1029 N N . GLU A 1 129 ? -14.231 8.252 5.401 1.00 96.56 129 GLU A N 1
ATOM 1030 C CA . GLU A 1 129 ? -14.926 8.158 6.696 1.00 96.56 129 GLU A CA 1
ATOM 1031 C C . GLU A 1 129 ? -14.325 7.033 7.552 1.00 96.56 129 GLU A C 1
ATOM 1033 O O . GLU A 1 129 ? -14.040 7.223 8.735 1.00 96.56 129 GLU A O 1
ATOM 1038 N N . LEU A 1 130 ? -14.114 5.863 6.943 1.00 95.25 130 LEU A N 1
ATOM 1039 C CA . LEU A 1 130 ? -13.537 4.691 7.604 1.00 95.25 130 LEU A CA 1
ATOM 1040 C C . LEU A 1 130 ? -12.092 4.950 8.044 1.00 95.25 130 LEU A C 1
ATOM 1042 O O . LEU A 1 130 ? -11.715 4.599 9.159 1.00 95.25 130 LEU A O 1
ATOM 1046 N N . TYR A 1 131 ? -11.310 5.626 7.203 1.00 95.38 131 TYR A N 1
ATOM 1047 C CA . TYR A 1 131 ? -9.939 6.017 7.507 1.00 95.38 131 TYR A CA 1
ATOM 1048 C C . TYR A 1 131 ? -9.855 6.963 8.708 1.00 95.38 131 TYR A C 1
ATOM 1050 O O . TYR A 1 131 ? -8.995 6.792 9.570 1.00 95.38 131 TYR A O 1
ATOM 1058 N N . GLU A 1 132 ? -10.762 7.936 8.814 1.00 95.31 132 GLU A N 1
ATOM 1059 C CA . GLU A 1 132 ? -10.772 8.849 9.959 1.00 95.31 132 GLU A CA 1
ATOM 1060 C C . GLU A 1 132 ? -11.123 8.114 11.264 1.00 95.31 132 GLU A C 1
ATOM 1062 O O . GLU A 1 132 ? -10.473 8.333 12.287 1.00 95.31 132 GLU A O 1
ATOM 1067 N N . LYS A 1 133 ? -12.072 7.168 11.226 1.00 93.62 133 LYS A N 1
ATOM 1068 C CA . LYS A 1 133 ? -12.371 6.292 12.374 1.00 93.62 133 LYS A CA 1
ATOM 1069 C C . LYS A 1 133 ? -11.167 5.444 12.775 1.00 93.62 133 LYS A C 1
ATOM 1071 O O . LYS A 1 133 ? -10.824 5.389 13.954 1.00 93.62 133 LYS A O 1
ATOM 1076 N N . PHE A 1 134 ? -10.490 4.844 11.798 1.00 94.25 134 PHE A N 1
ATOM 1077 C CA . PHE A 1 134 ? -9.261 4.088 12.026 1.00 94.25 134 PHE A CA 1
ATOM 1078 C C . PHE A 1 134 ? -8.175 4.944 12.676 1.00 94.25 134 PHE A C 1
ATOM 1080 O O . PHE A 1 134 ? -7.574 4.532 13.665 1.00 94.25 134 PHE A O 1
ATOM 1087 N N . ARG A 1 135 ? -7.959 6.167 12.187 1.00 93.50 135 ARG A N 1
ATOM 1088 C CA . ARG A 1 135 ? -6.980 7.092 12.764 1.00 93.50 135 ARG A CA 1
ATOM 1089 C C . ARG A 1 135 ? -7.305 7.431 14.220 1.00 93.50 135 ARG A C 1
ATOM 1091 O O . ARG A 1 135 ? -6.407 7.424 15.060 1.00 93.50 135 ARG A O 1
ATOM 1098 N N . GLN A 1 136 ? -8.573 7.703 14.524 1.00 93.00 136 GLN A N 1
ATOM 1099 C CA . GLN A 1 136 ? -9.028 7.986 15.889 1.00 93.00 136 GLN A CA 1
ATOM 1100 C C . GLN A 1 136 ? -8.838 6.782 16.814 1.00 93.00 136 GLN A C 1
ATOM 1102 O O . GLN A 1 136 ? -8.346 6.949 17.928 1.00 93.00 136 GLN A O 1
ATOM 1107 N N . TYR A 1 137 ? -9.164 5.580 16.336 1.00 91.19 137 TYR A N 1
ATOM 1108 C CA . TYR A 1 137 ? -8.922 4.334 17.059 1.00 91.19 137 TYR A CA 1
ATOM 1109 C C . TYR A 1 137 ? -7.427 4.122 17.324 1.00 91.19 137 TYR A C 1
ATOM 1111 O O . TYR A 1 137 ? -7.022 3.902 18.462 1.00 91.19 137 TYR A O 1
ATOM 1119 N N . LYS A 1 138 ? -6.587 4.272 16.294 1.00 90.00 138 LYS A N 1
ATOM 1120 C CA . LYS A 1 138 ? -5.143 4.030 16.366 1.00 90.00 138 LYS A CA 1
ATOM 1121 C C . LYS A 1 138 ? -4.442 4.916 17.399 1.00 90.00 138 LYS A C 1
ATOM 1123 O O . LYS A 1 138 ? -3.568 4.438 18.111 1.00 90.00 138 LYS A O 1
ATOM 1128 N N . ILE A 1 139 ? -4.850 6.181 17.524 1.00 90.88 139 ILE A N 1
ATOM 1129 C CA . ILE A 1 139 ? -4.298 7.118 18.522 1.00 90.88 139 ILE A CA 1
ATOM 1130 C C . ILE A 1 139 ? -4.612 6.678 19.963 1.00 90.88 139 ILE A C 1
ATOM 1132 O O . ILE A 1 139 ? -3.870 7.013 20.883 1.00 90.88 139 ILE A O 1
ATOM 1136 N N . GLN A 1 140 ? -5.698 5.933 20.175 1.00 91.06 140 GLN A N 1
ATOM 1137 C CA . GLN A 1 140 ? -6.090 5.445 21.500 1.00 91.06 140 GLN A CA 1
ATOM 1138 C C . GLN A 1 140 ? -5.364 4.155 21.902 1.00 91.06 140 GLN A C 1
ATOM 1140 O O . GLN A 1 140 ? -5.444 3.759 23.065 1.00 91.06 140 GLN A O 1
ATOM 1145 N N . ILE A 1 141 ? -4.665 3.496 20.972 1.00 88.81 141 ILE A N 1
ATOM 1146 C CA . ILE A 1 141 ? -3.937 2.261 21.262 1.00 88.81 141 ILE A CA 1
ATOM 1147 C C . ILE A 1 141 ? -2.744 2.597 22.166 1.00 88.81 141 ILE A C 1
ATOM 1149 O O . ILE A 1 141 ? -1.884 3.388 21.772 1.00 88.81 141 ILE A O 1
ATOM 1153 N N . PRO A 1 142 ? -2.657 2.011 23.374 1.00 88.06 142 PRO A N 1
ATOM 1154 C CA . PRO A 1 142 ? -1.551 2.281 24.277 1.00 88.06 142 PRO A CA 1
ATOM 1155 C C . PRO A 1 142 ? -0.239 1.763 23.684 1.00 88.06 142 PRO A C 1
ATOM 1157 O O . PRO A 1 142 ? -0.125 0.600 23.302 1.00 88.06 142 PRO A O 1
ATOM 1160 N N . THR A 1 143 ? 0.770 2.629 23.642 1.00 86.12 143 THR A N 1
ATOM 1161 C CA . THR A 1 143 ? 2.113 2.291 23.161 1.00 86.12 143 THR A CA 1
ATOM 1162 C C . THR A 1 143 ? 3.059 2.043 24.330 1.00 86.12 143 THR A C 1
ATOM 1164 O O . THR A 1 143 ? 3.119 2.849 25.261 1.00 86.12 143 THR A O 1
ATOM 1167 N N . CYS A 1 144 ? 3.851 0.974 24.262 1.00 85.38 144 CYS A N 1
ATOM 1168 C CA 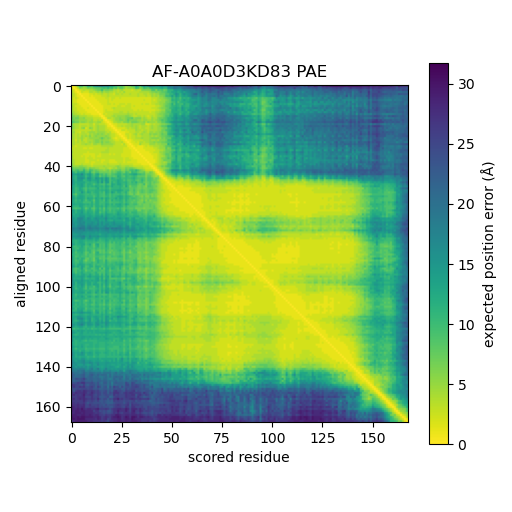. CYS A 1 144 ? 4.950 0.729 25.196 1.00 85.38 144 CYS A CA 1
ATOM 1169 C C . CYS A 1 144 ? 6.283 1.075 24.522 1.00 85.38 144 CYS A C 1
ATOM 1171 O O . CYS A 1 144 ? 6.548 0.622 23.412 1.00 85.38 144 CYS A O 1
ATOM 1173 N N . GLY A 1 145 ? 7.120 1.863 25.196 1.00 83.12 145 GLY A N 1
ATOM 1174 C CA . GLY A 1 145 ? 8.478 2.186 24.757 1.00 83.12 145 GLY A CA 1
ATOM 1175 C C . GLY A 1 145 ? 9.514 1.701 25.768 1.00 83.12 145 GLY A C 1
ATOM 1176 O O . GLY A 1 145 ? 9.204 1.534 26.947 1.00 83.12 145 GLY A O 1
ATOM 1177 N N . ALA A 1 146 ? 10.746 1.490 25.311 1.00 83.50 146 ALA A N 1
ATOM 1178 C CA . ALA A 1 146 ? 11.885 1.170 26.165 1.00 83.50 146 ALA A CA 1
ATOM 1179 C C . ALA A 1 146 ? 13.076 2.066 25.802 1.00 83.50 146 ALA A C 1
ATOM 1181 O O . ALA A 1 146 ? 13.340 2.291 24.624 1.00 83.50 146 ALA A O 1
ATOM 1182 N N . MET A 1 147 ? 13.791 2.554 26.818 1.00 80.12 147 MET A N 1
ATOM 1183 C CA . MET A 1 147 ? 15.046 3.295 26.662 1.00 80.12 147 MET A CA 1
ATOM 1184 C C . MET A 1 147 ? 16.198 2.391 27.089 1.00 80.12 147 MET A C 1
ATOM 1186 O O . MET A 1 147 ? 16.226 1.913 28.226 1.00 80.12 147 MET A O 1
ATOM 1190 N N . LEU A 1 148 ? 17.135 2.134 26.176 1.00 78.94 148 LEU A N 1
ATOM 1191 C CA . LEU A 1 148 ? 18.297 1.298 26.452 1.00 78.94 148 LEU A CA 1
ATOM 1192 C C . LEU A 1 148 ? 19.498 2.182 26.797 1.00 78.94 148 LEU A C 1
ATOM 1194 O O . LEU A 1 148 ? 20.052 2.878 25.942 1.00 78.94 148 LEU A O 1
ATOM 1198 N N . LEU A 1 149 ? 19.894 2.136 28.065 1.00 80.88 149 LEU A N 1
ATOM 1199 C CA . LEU A 1 149 ? 21.037 2.870 28.596 1.00 80.88 149 LEU A CA 1
ATOM 1200 C C . LEU A 1 149 ? 22.273 1.973 28.658 1.00 80.88 149 LEU A C 1
ATOM 1202 O O . LEU A 1 149 ? 22.173 0.766 28.893 1.00 80.88 149 LEU A O 1
ATOM 1206 N N . ASP A 1 150 ? 23.449 2.571 28.480 1.00 79.81 150 ASP A N 1
ATOM 1207 C CA . ASP A 1 150 ? 24.704 1.892 28.794 1.00 79.81 150 ASP A CA 1
ATOM 1208 C C . ASP A 1 150 ? 24.882 1.675 30.313 1.00 79.81 150 ASP A C 1
ATOM 1210 O O . ASP A 1 150 ? 24.149 2.226 31.138 1.00 79.81 150 ASP A O 1
ATOM 1214 N N . GLN A 1 151 ? 25.874 0.867 30.710 1.00 79.00 151 GLN A N 1
ATOM 1215 C CA . GLN A 1 151 ? 26.142 0.572 32.130 1.00 79.00 151 GLN A CA 1
ATOM 1216 C C . GLN A 1 151 ? 26.473 1.820 32.962 1.00 79.00 151 GLN A C 1
ATOM 1218 O O . GLN A 1 151 ? 26.302 1.806 34.178 1.00 79.00 151 GLN A O 1
ATOM 1223 N N . SER A 1 152 ? 26.949 2.888 32.319 1.00 79.12 152 SER A N 1
ATOM 1224 C CA . SER A 1 152 ? 27.251 4.155 32.982 1.00 79.12 152 SER A CA 1
ATOM 1225 C C . SER A 1 152 ? 26.025 5.062 33.122 1.00 79.12 152 SER A C 1
ATOM 1227 O O . SER A 1 152 ? 26.117 6.087 33.788 1.00 79.12 152 SER A O 1
ATOM 1229 N N . GLN A 1 153 ? 24.890 4.694 32.513 1.00 71.31 153 GLN A N 1
ATOM 1230 C CA . GLN A 1 153 ? 23.665 5.492 32.418 1.00 71.31 153 GLN A CA 1
ATOM 1231 C C . GLN A 1 153 ? 23.883 6.880 31.791 1.00 71.31 153 GLN A C 1
ATOM 1233 O O . GLN A 1 153 ? 23.081 7.787 32.002 1.00 71.31 153 GLN A O 1
ATOM 1238 N N . THR A 1 154 ? 24.963 7.066 31.021 1.00 66.38 154 THR A N 1
ATOM 1239 C CA . THR A 1 154 ? 25.299 8.370 30.412 1.00 66.38 154 THR A CA 1
ATOM 1240 C C . THR A 1 154 ? 25.073 8.418 28.911 1.00 66.38 154 THR A C 1
ATOM 1242 O O . THR A 1 154 ? 24.986 9.508 28.345 1.00 66.38 154 THR A O 1
ATOM 1245 N N . LYS A 1 155 ? 24.965 7.257 28.257 1.00 62.81 155 LYS A N 1
ATOM 1246 C CA . LYS A 1 155 ? 24.682 7.172 26.826 1.00 62.81 155 LYS A CA 1
ATOM 1247 C C . LYS A 1 155 ? 23.440 6.338 26.587 1.00 62.81 155 LYS A C 1
ATOM 1249 O O . LYS A 1 155 ? 23.326 5.209 27.063 1.00 62.81 155 LYS A O 1
ATOM 1254 N N . GLU A 1 156 ? 22.540 6.906 25.805 1.00 68.44 156 GLU A N 1
ATOM 1255 C CA . GLU A 1 156 ? 21.406 6.205 25.232 1.00 68.44 156 GLU A CA 1
ATOM 1256 C C . GLU A 1 156 ? 21.807 5.718 23.838 1.00 68.44 156 GLU A C 1
ATOM 1258 O O . GLU A 1 156 ? 22.339 6.485 23.029 1.00 68.44 156 GLU A O 1
ATOM 1263 N N . ARG A 1 157 ? 21.600 4.429 23.559 1.00 61.66 157 ARG A N 1
ATOM 1264 C CA . ARG A 1 157 ? 21.805 3.890 22.213 1.00 61.66 157 ARG A CA 1
ATOM 1265 C C . ARG A 1 157 ? 20.452 3.860 21.520 1.00 61.66 157 ARG A C 1
ATOM 1267 O O . ARG A 1 157 ? 19.683 2.922 21.705 1.00 61.66 157 ARG A O 1
ATOM 1274 N N . LEU A 1 158 ? 20.168 4.892 20.729 1.00 63.44 158 LEU A N 1
ATOM 1275 C CA . LEU A 1 158 ? 19.030 4.864 19.818 1.00 63.44 158 LEU A CA 1
ATOM 1276 C C . LEU A 1 158 ? 19.291 3.778 18.761 1.00 63.44 158 LEU A C 1
ATOM 1278 O O . LEU A 1 158 ? 20.377 3.775 18.170 1.00 63.44 158 LEU A O 1
ATOM 1282 N N . PRO A 1 159 ? 18.355 2.842 18.527 1.00 59.25 159 PRO A N 1
ATOM 1283 C CA . PRO A 1 159 ? 18.441 1.964 17.374 1.00 59.25 159 PRO A CA 1
ATOM 1284 C C . PRO A 1 159 ? 18.398 2.844 16.123 1.00 59.25 159 PRO A C 1
ATOM 1286 O O . PRO A 1 159 ? 17.391 3.485 15.832 1.00 59.25 159 PRO A O 1
ATOM 1289 N N . VAL A 1 160 ? 19.530 2.935 15.428 1.00 58.38 160 VAL A N 1
ATOM 1290 C CA . VAL A 1 160 ? 19.606 3.609 14.133 1.00 58.38 160 VAL A CA 1
ATOM 1291 C C . VAL A 1 160 ? 19.002 2.643 13.112 1.00 58.38 160 VAL A C 1
ATOM 1293 O O . VAL A 1 160 ? 19.443 1.493 13.066 1.00 58.38 160 VAL A O 1
ATOM 1296 N N . PRO A 1 161 ? 17.992 3.055 12.327 1.00 53.12 161 PRO A N 1
ATOM 1297 C CA . PRO A 1 161 ? 17.469 2.226 11.250 1.00 53.12 161 PRO A CA 1
ATOM 1298 C C . PRO A 1 161 ? 18.592 1.894 10.263 1.00 53.12 161 PRO A C 1
ATOM 1300 O O . PRO A 1 161 ? 19.300 2.789 9.805 1.00 53.12 161 PRO A O 1
ATOM 1303 N N . GLU A 1 162 ? 18.741 0.615 9.925 1.00 52.62 162 GLU A N 1
ATOM 1304 C CA . GLU A 1 162 ? 19.818 0.079 9.076 1.00 52.62 162 GLU A CA 1
ATOM 1305 C C . GLU A 1 162 ? 19.904 0.768 7.697 1.00 52.62 162 GLU A C 1
ATOM 1307 O O . GLU A 1 162 ? 20.995 0.942 7.156 1.00 52.62 162 GLU A O 1
ATOM 1312 N N . LYS A 1 163 ? 18.782 1.305 7.187 1.00 50.44 163 LYS A N 1
ATOM 1313 C CA . LYS A 1 163 ? 18.713 2.063 5.921 1.00 50.44 163 LYS A CA 1
ATOM 1314 C C . LYS A 1 163 ? 19.519 3.389 5.912 1.00 50.44 163 LYS A C 1
ATOM 1316 O O . LYS A 1 163 ? 19.615 4.023 4.869 1.00 50.44 163 LYS A O 1
ATOM 1321 N N . LEU A 1 164 ? 20.122 3.823 7.028 1.00 47.56 164 LEU A N 1
ATOM 1322 C CA . LEU A 1 164 ? 21.008 5.005 7.097 1.00 47.56 164 LEU A CA 1
ATOM 1323 C C . LEU A 1 164 ? 22.512 4.687 6.976 1.00 47.56 164 LEU A C 1
ATOM 1325 O O . LEU A 1 164 ? 23.318 5.612 6.861 1.00 47.56 164 LEU A O 1
ATOM 1329 N N . GLU A 1 165 ? 22.909 3.413 6.997 1.00 47.41 165 GLU A N 1
ATOM 1330 C CA . GLU A 1 165 ? 24.325 3.009 6.942 1.00 47.41 165 GLU A CA 1
ATOM 1331 C C . GLU A 1 165 ? 24.822 2.748 5.504 1.00 47.41 165 GLU A C 1
ATOM 1333 O O . GLU A 1 165 ? 26.026 2.780 5.265 1.00 47.41 165 GLU A O 1
ATOM 1338 N N . ALA A 1 166 ? 23.930 2.585 4.518 1.00 43.91 166 ALA A N 1
ATOM 1339 C CA . ALA A 1 166 ? 24.283 2.274 3.122 1.00 43.91 166 ALA A CA 1
ATOM 1340 C C . ALA A 1 166 ? 24.758 3.483 2.276 1.00 43.91 166 ALA A C 1
ATOM 1342 O O . ALA A 1 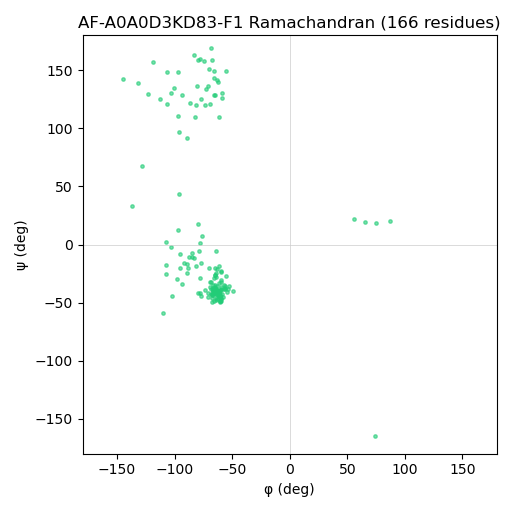166 ? 24.750 3.429 1.049 1.00 43.91 166 ALA A O 1
ATOM 1343 N N . GLY A 1 167 ? 25.158 4.588 2.914 1.00 48.00 167 GLY A N 1
ATOM 1344 C CA . GLY A 1 167 ? 25.489 5.852 2.244 1.00 48.00 167 GLY A CA 1
ATOM 1345 C C . GLY A 1 167 ? 26.747 6.555 2.761 1.00 48.00 167 GLY A C 1
ATOM 1346 O O . GLY A 1 167 ? 26.772 7.787 2.787 1.00 48.00 167 GLY A O 1
ATOM 1347 N N . ARG A 1 168 ? 27.770 5.814 3.206 1.00 37.09 168 ARG A N 1
ATOM 1348 C CA . ARG A 1 168 ? 29.107 6.365 3.493 1.00 37.09 168 ARG A CA 1
ATOM 1349 C C . ARG A 1 168 ? 30.212 5.630 2.758 1.00 37.09 168 ARG A C 1
ATOM 1351 O O . ARG A 1 168 ? 30.160 4.385 2.727 1.00 37.09 168 ARG A O 1
#

InterPro domains:
  IPR007722 mRNA decapping protein 2, Box A domain [PF05026] (55-137)
  IPR007722 mRNA decapping protein 2, Box A domain [SM01125] (53-138)
  IPR036189 mRNA decapping protein 2, Box A domain superfamily [G3DSA:1.10.10.1050] (51-152)
  IPR036189 mRNA decapping protein 2, Box A domain superfamily [SSF140586] (51-138)

Organism: Emiliania huxleyi (strain CCMP1516) (NCBI:txid280463)

pLDDT: mean 84.71, std 12.44, range [37.09, 97.75]

Mean predicted aligned error: 10.43 Å

Sequence (168 aa):
MTLSRSQLEQIRADAGADAVPIDFAKMASWSEVEAAAFFESGGDDHGPPPALQMVMDDLAMRFVVNCPAEEQESFERLLFQVEAAFWFYDDEYREIWPHSFPCFTLLQFAQKLFEMCELLKPFAARTSELYEKFRQYKIQIPTCGAMLLDQSQTKERLPVPEKLEAGR

Nearest PDB structures (foldseek):
  5n2v-assembly2_E  TM=9.427E-01  e=1.186E-06  Schizosaccharomyces pombe
  5lop-assembly1_A  TM=8.819E-01  e=2.902E-04  Kluyveromyces lactis NRRL Y-1140
  5kq1-assembly1_B  TM=7.548E-01  e=8.353E-05  Schizosaccharomyces pombe 972h-
  5kq4-assembly1_E  TM=7.484E-01  e=1.083E-04  Schizosaccharomyces pombe 972h-
  5j3t-assembly1_B  TM=7.443E-01  e=1.403E-04  Schizosaccharomyces pombe

Radius of gyration: 21.39 Å; Cα contacts (8 Å, |Δi|>4): 155; chains: 1; bounding box: 48×23×65 Å

Secondary structure (DSSP, 8-state):
-PPPHHHHHHHHHHTT-TTS---HHHHTTS-HHHHHHHHHTTS-TT-SPPPHHHHHHHHIIIIIITS-HHHHS-HHHHHHHHHHHHHHIIIIIITT-TTTS----HHHHHHHHHHHSTTTGGGGGGHHHHHHHHHHHHHHSPPP----B-TTSS-B-----GGGSTT-

Foldseek 3Di:
DFDDPVLLVVLLVVLVLPVADDPSVQRRPDDSQQSNLCSVLNNDPPGGQDDPLVLLVVLCVVQPPPDDVVLVPALLSSLVSLVVSLVCCCVPRCVSRVPNDDDDDSLRSQLVSLCRDPVNVVCSVVSVVSVVVSVVVVVPDDDDDDWDADPVNPDTDDPDPPVVVPPD